Protein AF-A0A0C3D7E6-F1 (afdb_monomer_lite)

Sequence (146 aa):
MGKYFGDMWRDLAKNRQTNGFLGKTSTLMSTDEDCSNTMCWLSYWKDMESLQAFANGPVHKKGLVWYMKTALKEYPGIGIMHETYHIPKGHWETIMFNMRPFGLTATQHFVDDKDAGEKRPVSAVIEAKGKTWDKMRDRMGTSDSA

Secondary structure (DSSP, 8-state):
-HHHHHHHHHHHHHTTTTS-EEEEPSPEE-SS-SSSPPEE--EEES-HHHHHHHHTSHHHHHHHHHIIIIIHHH-TT-----------TTS-----SSS---GGGG--EEEE-TTTSSEEEE-------THHHH-HHHHTT-TT--

pLDDT: mean 89.17, std 8.94, range [38.72, 97.19]

Foldseek 3Di:
DCVLVVLLVVVCVVCVQPLQWFDKFDWDWDPPDPDLIDTDMDTDGNDPVSVVCSCPDPSNVVVVCCCVPPVVVPPVSDDDDDDDDDADQLRDADDDDPDDQGGLQPTWHWDQDPVPRDTDTDGPDDDCDDQCVPDSSVRSVNPPPD

InterPro domains:
  IPR011008 Dimeric alpha-beta barrel [SSF54909] (5-62)
  IPR025444 Monooxygenase af470-like [PF13826] (3-104)

Radius of gyration: 18.64 Å; chains: 1; bounding box: 48×39×50 Å

Organism: Oidiodendron maius (strain Zn) (NCBI:txid913774)

Structure (mmCIF, N/CA/C/O backbone):
data_AF-A0A0C3D7E6-F1
#
_entry.id   AF-A0A0C3D7E6-F1
#
loop_
_atom_site.group_PDB
_atom_site.id
_atom_site.type_symbol
_atom_site.label_atom_id
_atom_site.label_alt_id
_atom_site.label_comp_id
_atom_site.label_asym_id
_atom_site.label_entity_id
_atom_site.label_seq_id
_atom_site.pdbx_PDB_ins_code
_atom_site.Cartn_x
_atom_site.Cartn_y
_atom_site.Cartn_z
_atom_site.occupancy
_atom_site.B_iso_or_equiv
_atom_site.auth_seq_id
_atom_site.auth_comp_id
_atom_site.auth_asym_id
_atom_site.auth_atom_id
_atom_site.pdbx_PDB_model_num
ATOM 1 N N . MET A 1 1 ? 13.934 3.222 -13.046 1.00 66.94 1 MET A N 1
ATOM 2 C CA . MET A 1 1 ? 12.892 2.652 -12.156 1.00 66.94 1 MET A CA 1
ATOM 3 C C . MET A 1 1 ? 12.163 3.705 -11.320 1.00 66.94 1 MET A C 1
ATOM 5 O O . MET A 1 1 ? 10.953 3.834 -11.471 1.00 66.94 1 MET A O 1
ATOM 9 N N . GLY A 1 2 ? 12.874 4.500 -10.505 1.00 80.62 2 GLY A N 1
ATOM 10 C CA . GLY A 1 2 ? 12.258 5.446 -9.556 1.00 80.62 2 GLY A CA 1
ATOM 11 C C . GLY A 1 2 ? 11.262 6.445 -10.161 1.00 80.62 2 GLY A C 1
ATOM 12 O O . GLY A 1 2 ? 10.249 6.747 -9.537 1.00 80.62 2 GLY A O 1
ATOM 13 N N . LYS A 1 3 ? 11.475 6.892 -11.409 1.00 89.94 3 LYS A N 1
ATOM 14 C CA . LYS A 1 3 ? 10.518 7.766 -12.106 1.00 89.94 3 LYS A CA 1
ATOM 15 C C . LYS A 1 3 ? 9.148 7.104 -12.304 1.00 89.94 3 LYS A C 1
ATOM 17 O O . LYS A 1 3 ? 8.151 7.689 -11.901 1.00 89.94 3 LYS A O 1
ATOM 22 N N . TYR A 1 4 ? 9.100 5.913 -12.909 1.00 92.00 4 TYR A N 1
ATOM 23 C CA . TYR A 1 4 ? 7.842 5.224 -13.228 1.00 92.00 4 TYR A CA 1
ATOM 24 C C . TYR A 1 4 ? 7.075 4.840 -11.964 1.00 92.00 4 TYR A C 1
ATOM 26 O O . TYR A 1 4 ? 5.876 5.074 -11.878 1.00 92.00 4 TYR A O 1
ATOM 34 N N . PHE A 1 5 ? 7.782 4.319 -10.962 1.00 89.19 5 PHE A N 1
ATOM 35 C CA . PHE A 1 5 ? 7.178 3.961 -9.681 1.00 89.19 5 PHE A CA 1
ATOM 36 C C . PHE A 1 5 ? 6.683 5.205 -8.921 1.00 89.19 5 PHE A C 1
ATOM 38 O O . PHE A 1 5 ? 5.592 5.219 -8.360 1.00 89.19 5 PHE A O 1
ATOM 45 N N . GLY A 1 6 ? 7.445 6.302 -8.967 1.00 93.25 6 GLY A N 1
ATOM 46 C CA . GLY A 1 6 ? 7.014 7.587 -8.420 1.00 93.25 6 GLY A CA 1
ATOM 47 C C . GLY A 1 6 ? 5.809 8.185 -9.153 1.00 93.25 6 GLY A C 1
ATOM 48 O O . GLY A 1 6 ? 4.952 8.783 -8.509 1.00 93.25 6 GLY A O 1
ATOM 49 N N . ASP A 1 7 ? 5.722 8.024 -10.478 1.00 95.81 7 ASP A N 1
ATOM 50 C CA . ASP A 1 7 ? 4.576 8.478 -11.277 1.00 95.81 7 ASP A CA 1
ATOM 51 C C . ASP A 1 7 ? 3.294 7.748 -10.848 1.00 95.81 7 ASP A C 1
ATOM 53 O O . ASP A 1 7 ? 2.270 8.400 -10.659 1.00 95.81 7 ASP A O 1
ATOM 57 N N . MET A 1 8 ? 3.370 6.434 -10.603 1.00 95.50 8 MET A N 1
ATOM 58 C CA . MET A 1 8 ? 2.252 5.640 -10.079 1.00 95.50 8 MET A CA 1
ATOM 59 C C . MET A 1 8 ? 1.753 6.166 -8.726 1.00 95.50 8 MET A C 1
ATOM 61 O O . MET A 1 8 ? 0.561 6.413 -8.562 1.00 95.50 8 MET A O 1
ATOM 65 N N . TRP A 1 9 ? 2.655 6.405 -7.765 1.00 95.00 9 TRP A N 1
ATOM 66 C CA . TRP A 1 9 ? 2.254 6.933 -6.455 1.00 95.00 9 TRP A CA 1
ATOM 67 C C . TRP A 1 9 ? 1.676 8.345 -6.526 1.00 95.00 9 TRP A C 1
ATOM 69 O O . TRP A 1 9 ? 0.739 8.659 -5.794 1.00 95.00 9 TRP A O 1
ATOM 79 N N . ARG A 1 10 ? 2.206 9.196 -7.411 1.00 95.25 10 ARG A N 1
ATOM 80 C CA . ARG A 1 10 ? 1.665 10.542 -7.638 1.00 95.25 10 ARG A CA 1
ATOM 81 C C . ARG A 1 10 ? 0.269 10.497 -8.246 1.00 95.25 10 ARG A C 1
ATOM 83 O O . ARG A 1 10 ? -0.580 11.276 -7.827 1.00 95.25 10 ARG A O 1
ATOM 90 N N . ASP A 1 11 ? 0.036 9.613 -9.210 1.00 95.50 11 ASP A N 1
ATOM 91 C CA . ASP A 1 11 ? -1.282 9.425 -9.820 1.00 95.50 11 ASP A CA 1
ATOM 92 C C . ASP A 1 11 ? -2.312 8.947 -8.786 1.00 95.50 11 ASP A C 1
ATOM 94 O O . ASP A 1 11 ? -3.394 9.524 -8.662 1.00 95.50 11 ASP A O 1
ATOM 98 N N . LEU A 1 12 ? -1.928 7.977 -7.950 1.00 95.06 12 LEU A N 1
ATOM 99 C CA . LEU A 1 12 ? -2.784 7.482 -6.875 1.00 95.06 12 LEU A CA 1
ATOM 100 C C . LEU A 1 12 ? -3.110 8.546 -5.827 1.00 95.06 12 LEU A C 1
ATOM 102 O O . LEU A 1 12 ? -4.259 8.657 -5.401 1.00 95.06 12 LEU A O 1
ATOM 106 N N . ALA A 1 13 ? -2.121 9.348 -5.431 1.00 91.94 13 ALA A N 1
ATOM 107 C CA . ALA A 1 13 ? -2.319 10.423 -4.467 1.00 91.94 13 ALA A CA 1
ATOM 108 C C . ALA A 1 13 ? -3.226 11.541 -5.010 1.00 91.94 13 ALA A C 1
ATOM 110 O O . ALA A 1 13 ? -4.060 12.052 -4.267 1.00 91.94 13 ALA A O 1
ATOM 111 N N . LYS A 1 14 ? -3.095 11.899 -6.296 1.00 92.56 14 LYS A N 1
ATOM 112 C CA . LYS A 1 14 ? -3.921 12.937 -6.938 1.00 92.56 14 LYS A CA 1
ATOM 113 C C . LYS A 1 14 ? -5.390 12.535 -7.053 1.00 92.56 14 LYS A C 1
ATOM 115 O O . LYS A 1 14 ? -6.259 13.379 -6.881 1.00 92.56 14 LYS A O 1
ATOM 120 N N . ASN A 1 15 ? -5.662 11.256 -7.306 1.00 90.94 15 ASN A N 1
ATOM 121 C CA . ASN A 1 15 ? -7.011 10.749 -7.578 1.00 90.94 15 ASN A CA 1
ATOM 122 C C . ASN A 1 15 ? -7.629 9.993 -6.384 1.00 90.94 15 ASN A C 1
ATOM 124 O O . ASN A 1 15 ? -8.564 9.209 -6.547 1.00 90.94 15 ASN A O 1
ATOM 128 N N . ARG A 1 16 ? -7.116 10.218 -5.166 1.00 87.56 16 ARG A N 1
ATOM 129 C CA . ARG A 1 16 ? -7.438 9.432 -3.956 1.00 87.56 16 ARG A CA 1
ATOM 130 C C . ARG A 1 16 ? -8.921 9.451 -3.555 1.00 87.56 16 ARG A C 1
ATOM 132 O O . ARG A 1 16 ? -9.378 8.568 -2.838 1.00 87.56 16 ARG A O 1
ATOM 139 N N . GLN A 1 17 ? -9.685 10.442 -4.016 1.00 87.31 17 GLN A N 1
ATOM 140 C CA . GLN A 1 17 ? -11.126 10.542 -3.754 1.00 87.31 17 GLN A CA 1
ATOM 141 C C . GLN A 1 17 ? -11.982 9.576 -4.594 1.00 87.31 17 GLN A C 1
ATOM 143 O O . GLN A 1 17 ? -13.143 9.330 -4.248 1.00 87.31 17 GLN A O 1
ATOM 148 N N . THR A 1 18 ? -11.442 9.059 -5.702 1.00 87.88 18 THR A N 1
ATOM 149 C CA . THR A 1 18 ? -12.203 8.302 -6.712 1.00 87.88 18 THR A CA 1
ATOM 150 C C . THR A 1 18 ? -11.592 6.950 -7.063 1.00 87.88 18 THR A C 1
ATOM 152 O O . THR A 1 18 ? -12.311 6.077 -7.528 1.00 87.88 18 THR A O 1
ATOM 155 N N . ASN A 1 19 ? -10.298 6.739 -6.814 1.00 91.62 19 ASN A N 1
ATOM 156 C CA . ASN A 1 19 ? -9.575 5.537 -7.242 1.00 91.62 19 ASN A CA 1
ATOM 157 C C . ASN A 1 19 ? -9.522 4.398 -6.203 1.00 91.62 19 ASN A C 1
ATOM 159 O O . ASN A 1 19 ? -8.757 3.458 -6.393 1.00 91.62 19 ASN A O 1
ATOM 163 N N . GLY A 1 20 ? -10.240 4.512 -5.078 1.00 93.12 20 GLY A N 1
ATOM 164 C CA . GLY A 1 20 ? -10.293 3.495 -4.016 1.00 93.12 20 GLY A CA 1
ATOM 165 C C . GLY A 1 20 ? -8.985 3.255 -3.245 1.00 93.12 20 GLY A C 1
ATOM 166 O O . GLY A 1 20 ? -8.929 2.354 -2.405 1.00 93.12 20 GLY A O 1
ATOM 167 N N . PHE A 1 21 ? -7.942 4.053 -3.485 1.00 95.12 21 PHE A N 1
ATOM 168 C CA . PHE A 1 21 ? -6.666 3.961 -2.783 1.00 95.12 21 PHE A CA 1
ATOM 169 C C . PHE A 1 21 ? -6.758 4.592 -1.389 1.00 95.12 21 PHE A C 1
ATOM 171 O O . PHE A 1 21 ? -6.941 5.801 -1.235 1.00 95.12 21 PHE A O 1
ATOM 178 N N . LEU A 1 22 ? -6.581 3.782 -0.346 1.00 93.94 22 LEU A N 1
ATOM 179 C CA . LEU A 1 22 ? -6.653 4.243 1.042 1.00 93.94 22 LEU A CA 1
ATOM 180 C C . LEU A 1 22 ? -5.333 4.849 1.507 1.00 93.94 22 LEU A C 1
ATOM 182 O O . LEU A 1 22 ? -5.326 5.740 2.354 1.00 93.94 22 LEU A O 1
ATOM 186 N N . GLY A 1 23 ? -4.209 4.404 0.956 1.00 93.81 23 GLY A N 1
ATOM 187 C CA . GLY A 1 23 ? -2.881 4.893 1.307 1.00 93.81 23 GLY A CA 1
ATOM 188 C C . GLY A 1 23 ? -1.835 3.791 1.248 1.00 93.81 23 GLY A C 1
ATOM 189 O O . GLY A 1 23 ? -2.112 2.662 0.849 1.00 93.81 23 GLY A O 1
ATOM 190 N N . LYS A 1 24 ? -0.610 4.119 1.653 1.00 94.75 24 LYS A N 1
ATOM 191 C CA . LYS A 1 24 ? 0.493 3.161 1.716 1.00 94.75 24 LYS A CA 1
ATOM 192 C C . LYS A 1 24 ? 1.445 3.470 2.861 1.00 94.75 24 LYS A C 1
ATOM 194 O O . LYS A 1 24 ? 1.476 4.599 3.349 1.00 94.75 24 LYS A O 1
ATOM 199 N N . THR A 1 25 ? 2.286 2.507 3.215 1.00 95.19 25 THR A N 1
ATOM 200 C CA . THR A 1 25 ? 3.418 2.746 4.116 1.00 95.19 25 THR A CA 1
ATOM 201 C C . THR A 1 25 ? 4.476 3.655 3.478 1.00 95.19 25 THR A C 1
ATOM 203 O O . THR A 1 25 ? 4.531 3.867 2.255 1.00 95.19 25 THR A O 1
ATOM 206 N N . SER A 1 26 ? 5.382 4.165 4.311 1.00 90.94 26 SER A N 1
ATOM 207 C CA . SER A 1 26 ? 6.723 4.559 3.862 1.00 90.94 26 SER A CA 1
ATOM 208 C C . SER A 1 26 ? 7.470 3.355 3.274 1.00 90.94 26 SER A C 1
ATOM 210 O O . SER A 1 26 ? 6.997 2.219 3.362 1.00 90.94 26 SER A O 1
ATOM 212 N N . THR A 1 27 ? 8.612 3.606 2.634 1.00 92.19 27 THR A N 1
ATOM 213 C CA . THR A 1 27 ? 9.474 2.529 2.128 1.00 92.19 27 THR A CA 1
ATOM 214 C C . THR A 1 27 ? 9.886 1.624 3.279 1.00 92.19 27 THR A C 1
ATOM 216 O O . THR A 1 27 ? 10.496 2.088 4.239 1.00 92.19 27 THR A O 1
ATOM 219 N N . LEU A 1 28 ? 9.521 0.352 3.173 1.00 92.62 28 LEU A N 1
ATOM 220 C CA . LEU A 1 28 ? 10.028 -0.723 4.008 1.00 92.62 28 LEU A CA 1
ATOM 221 C C . LEU A 1 28 ? 11.240 -1.308 3.296 1.00 92.62 28 LEU A C 1
ATOM 223 O O . LEU A 1 28 ? 11.231 -1.452 2.073 1.00 92.62 28 LEU A O 1
ATOM 227 N N . MET A 1 29 ? 12.286 -1.607 4.046 1.00 91.31 29 MET A N 1
ATOM 228 C CA . MET A 1 29 ? 13.529 -2.141 3.513 1.00 91.31 29 MET A CA 1
ATOM 229 C C . MET A 1 29 ? 14.079 -3.137 4.524 1.00 91.31 29 MET A C 1
ATOM 231 O O . MET A 1 29 ? 13.995 -2.875 5.724 1.00 91.31 29 MET A O 1
ATOM 235 N N . SER A 1 30 ? 14.603 -4.263 4.041 1.00 85.69 30 SER A N 1
ATOM 236 C CA . SER A 1 30 ? 15.382 -5.155 4.902 1.00 85.69 30 SER A CA 1
ATOM 237 C C . SER A 1 30 ? 16.623 -4.420 5.403 1.00 85.69 30 SER A C 1
ATOM 239 O O . SER A 1 30 ? 17.220 -3.643 4.659 1.00 85.69 30 SER A O 1
ATOM 241 N N . THR A 1 31 ? 16.990 -4.647 6.658 1.00 85.81 31 THR A N 1
ATOM 242 C CA . THR A 1 31 ? 18.203 -4.085 7.273 1.00 85.81 31 THR A CA 1
ATOM 243 C C . THR A 1 31 ? 19.298 -5.124 7.465 1.00 85.81 31 THR A C 1
ATOM 245 O O . THR A 1 31 ? 20.358 -4.792 7.983 1.00 85.81 31 THR A O 1
ATOM 248 N N . ASP A 1 32 ? 19.028 -6.367 7.077 1.00 84.00 32 ASP A N 1
ATOM 249 C CA . ASP A 1 32 ? 19.862 -7.515 7.434 1.00 84.00 32 ASP A CA 1
ATOM 250 C C . ASP A 1 32 ? 20.949 -7.790 6.382 1.00 84.00 32 ASP A C 1
ATOM 252 O O . ASP A 1 32 ? 21.828 -8.615 6.607 1.00 84.00 32 ASP A O 1
ATOM 256 N N . GLU A 1 33 ? 20.898 -7.089 5.244 1.00 81.75 33 GLU A N 1
ATOM 257 C CA . GLU A 1 33 ? 21.789 -7.274 4.100 1.00 81.75 33 GLU A CA 1
ATOM 258 C C . GLU A 1 33 ? 22.468 -5.952 3.711 1.00 81.75 33 GLU A C 1
ATOM 260 O O . GLU A 1 33 ? 21.830 -4.901 3.612 1.00 81.75 33 GLU A O 1
ATOM 265 N N . ASP A 1 34 ? 23.766 -6.007 3.408 1.00 81.56 34 ASP A N 1
ATOM 266 C CA . ASP A 1 34 ? 24.537 -4.834 2.967 1.00 81.56 34 ASP A CA 1
ATOM 267 C C . ASP A 1 34 ? 24.244 -4.448 1.502 1.00 81.56 34 ASP A C 1
ATOM 269 O O . ASP A 1 34 ? 24.523 -3.331 1.056 1.00 81.56 34 ASP A O 1
ATOM 273 N N . CYS A 1 35 ? 23.681 -5.373 0.717 1.00 79.69 35 CYS A N 1
ATOM 274 C CA . CYS A 1 35 ? 23.332 -5.176 -0.688 1.00 79.69 35 CYS A CA 1
ATOM 275 C C . CYS A 1 35 ? 22.128 -6.042 -1.097 1.00 79.69 35 CYS A C 1
ATOM 277 O O . CYS A 1 35 ? 21.622 -6.832 -0.313 1.00 79.69 35 CYS A O 1
ATOM 279 N N . SER A 1 36 ? 21.636 -5.889 -2.332 1.00 81.00 36 SER A N 1
ATOM 280 C CA . SER A 1 36 ? 20.444 -6.616 -2.826 1.00 81.00 36 SER A CA 1
ATOM 281 C C . SER A 1 36 ? 19.160 -6.329 -2.030 1.00 81.00 36 SER A C 1
ATOM 283 O O . SER A 1 36 ? 18.244 -7.148 -1.959 1.00 81.00 36 SER A O 1
ATOM 285 N N . ASN A 1 37 ? 19.077 -5.123 -1.463 1.00 85.56 37 ASN A N 1
ATOM 286 C CA . ASN A 1 37 ? 17.956 -4.691 -0.641 1.00 85.56 37 ASN A CA 1
ATOM 287 C C . ASN A 1 37 ? 16.627 -4.742 -1.396 1.00 85.56 37 ASN A C 1
ATOM 289 O O . ASN A 1 37 ? 16.454 -4.132 -2.454 1.00 85.56 37 ASN A O 1
ATOM 293 N N . THR A 1 38 ? 15.649 -5.404 -0.785 1.00 89.06 38 THR A N 1
ATOM 294 C CA . THR A 1 38 ? 14.262 -5.354 -1.241 1.00 89.06 38 THR A CA 1
ATOM 295 C C . THR A 1 38 ? 13.591 -4.130 -0.636 1.00 89.06 38 THR A C 1
ATOM 297 O O . THR A 1 38 ? 13.486 -4.006 0.583 1.00 89.06 38 THR A O 1
ATOM 300 N N . MET A 1 39 ? 13.115 -3.228 -1.495 1.00 90.75 39 MET A N 1
ATOM 301 C CA . MET A 1 39 ? 12.215 -2.150 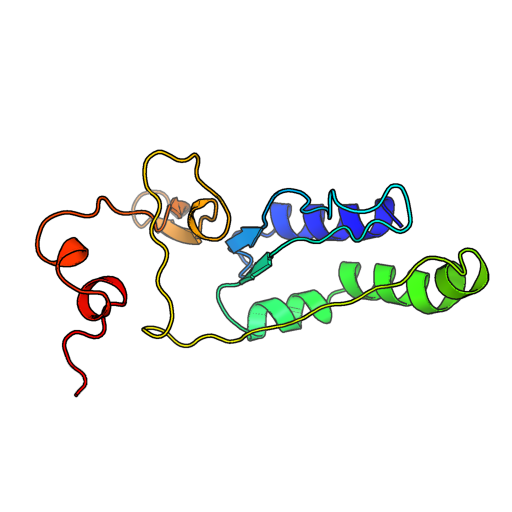-1.094 1.00 90.75 39 MET A CA 1
ATOM 302 C C . MET A 1 39 ? 10.768 -2.585 -1.291 1.00 90.75 39 MET A C 1
ATOM 304 O O . MET A 1 39 ? 10.379 -2.973 -2.392 1.00 90.75 39 MET A O 1
ATOM 308 N N . CYS A 1 40 ? 9.966 -2.465 -0.241 1.00 92.75 40 CYS A N 1
ATOM 309 C CA . CYS A 1 40 ? 8.561 -2.835 -0.240 1.00 92.75 40 CYS A CA 1
ATOM 310 C C . CYS A 1 40 ? 7.686 -1.676 0.250 1.00 92.75 40 CYS A C 1
ATOM 312 O O . CYS A 1 40 ? 8.090 -0.837 1.057 1.00 92.75 40 CYS A O 1
ATOM 314 N N . TRP A 1 41 ? 6.453 -1.639 -0.242 1.00 94.12 41 TRP A N 1
ATOM 315 C CA . TRP A 1 41 ? 5.397 -0.781 0.274 1.00 94.12 41 TRP A CA 1
ATOM 316 C C . TRP A 1 41 ? 4.149 -1.625 0.461 1.00 94.12 41 TRP A C 1
ATOM 318 O O . TRP A 1 41 ? 3.748 -2.343 -0.453 1.00 94.12 41 TRP A O 1
ATOM 328 N N . LEU A 1 42 ? 3.488 -1.474 1.604 1.00 96.19 42 LEU A N 1
ATOM 329 C CA . LEU A 1 42 ? 2.141 -1.999 1.775 1.00 96.19 42 LEU A CA 1
ATOM 330 C C . LEU A 1 42 ? 1.172 -0.945 1.259 1.00 96.19 42 LEU A C 1
ATOM 332 O O . LEU A 1 42 ? 1.190 0.189 1.740 1.00 96.19 42 LEU A O 1
ATOM 336 N N . SER A 1 43 ? 0.364 -1.305 0.265 1.00 95.94 43 SER A N 1
ATOM 337 C CA . SER A 1 43 ? -0.683 -0.445 -0.288 1.00 95.94 43 SER A CA 1
ATOM 338 C C . SER A 1 43 ? -2.051 -0.956 0.139 1.00 95.94 43 SER A C 1
ATOM 340 O O . SER A 1 43 ? -2.316 -2.152 0.056 1.00 95.94 43 SER A O 1
ATOM 342 N N . TYR A 1 44 ? -2.903 -0.048 0.599 1.00 95.94 44 TYR A N 1
ATOM 343 C CA . TYR A 1 44 ? -4.224 -0.358 1.121 1.00 95.94 44 TYR A CA 1
ATOM 344 C C . TYR A 1 44 ? -5.288 0.148 0.160 1.00 95.94 44 TYR A C 1
ATOM 346 O O . TYR A 1 44 ? -5.232 1.286 -0.316 1.00 95.94 44 TYR A O 1
ATOM 354 N N . TRP A 1 45 ? -6.268 -0.706 -0.093 1.00 95.81 45 TRP A N 1
ATOM 355 C CA . TRP A 1 45 ? -7.312 -0.495 -1.083 1.00 95.81 45 TRP A CA 1
ATOM 356 C C . TRP A 1 45 ? -8.664 -0.774 -0.454 1.00 95.81 45 TRP A C 1
ATOM 358 O O . TRP A 1 45 ? -8.791 -1.668 0.381 1.00 95.81 45 TRP A O 1
ATOM 368 N N . LYS A 1 46 ? -9.662 0.015 -0.846 1.00 92.81 46 LYS A N 1
ATOM 369 C CA . LYS A 1 46 ? -11.036 -0.140 -0.370 1.00 92.81 46 LYS A CA 1
ATOM 370 C C . LYS A 1 46 ? -11.656 -1.448 -0.864 1.00 92.81 46 LYS A C 1
ATOM 372 O O . LYS A 1 46 ? -12.389 -2.094 -0.123 1.00 92.81 46 LYS A O 1
ATOM 377 N N . ASP A 1 47 ? -11.359 -1.809 -2.107 1.00 93.69 47 ASP A N 1
ATOM 378 C CA . ASP A 1 47 ? -11.927 -2.954 -2.805 1.00 93.69 47 ASP A CA 1
ATOM 379 C C . ASP A 1 47 ? -10.992 -3.431 -3.929 1.00 93.69 47 ASP A C 1
ATOM 381 O O . ASP A 1 47 ? -10.072 -2.728 -4.362 1.00 93.69 47 ASP A O 1
ATOM 385 N N . MET A 1 48 ? -11.223 -4.666 -4.380 1.00 95.69 48 MET A N 1
ATOM 386 C CA . MET A 1 48 ? -10.436 -5.287 -5.447 1.00 95.69 48 MET A CA 1
ATOM 387 C C . MET A 1 48 ? -10.659 -4.637 -6.813 1.00 95.69 48 MET A C 1
ATOM 389 O O . MET A 1 48 ? -9.735 -4.618 -7.625 1.00 95.69 48 MET A O 1
ATOM 393 N N . GLU A 1 49 ? -11.851 -4.101 -7.070 1.00 96.31 49 GLU A N 1
ATOM 394 C CA . GLU A 1 49 ? -12.191 -3.462 -8.342 1.00 96.31 49 GLU A CA 1
ATOM 395 C C . GLU A 1 49 ? -11.318 -2.226 -8.583 1.00 96.31 49 GLU A C 1
ATOM 397 O O . GLU A 1 49 ? -10.687 -2.098 -9.631 1.00 96.31 49 GLU A O 1
ATOM 402 N N . SER A 1 50 ? -11.184 -1.371 -7.570 1.00 96.31 50 SER A N 1
ATOM 403 C CA . SER A 1 50 ? -10.330 -0.184 -7.596 1.00 96.31 50 SER A CA 1
ATOM 404 C C . SER A 1 50 ? -8.856 -0.529 -7.832 1.00 96.31 50 SER A C 1
ATOM 406 O O . SER A 1 50 ? -8.186 0.101 -8.656 1.00 96.31 50 SER A O 1
ATOM 408 N N . LEU A 1 51 ? -8.348 -1.572 -7.160 1.00 96.62 51 LEU A N 1
ATOM 409 C CA . LEU A 1 51 ? -6.982 -2.061 -7.374 1.00 96.62 51 LEU A CA 1
ATOM 410 C C . LEU A 1 51 ? -6.786 -2.566 -8.812 1.00 96.62 51 LEU A C 1
ATOM 412 O O . LEU A 1 51 ? -5.791 -2.231 -9.461 1.00 96.62 51 LEU A O 1
ATOM 416 N N . GLN A 1 52 ? -7.734 -3.345 -9.337 1.00 96.75 52 GLN A N 1
ATOM 417 C CA . GLN A 1 52 ? -7.677 -3.849 -10.710 1.00 96.75 52 GLN A CA 1
ATOM 418 C C . GLN A 1 52 ? -7.764 -2.721 -11.743 1.00 96.75 52 GLN A C 1
ATOM 420 O O . GLN A 1 52 ? -7.032 -2.743 -12.736 1.00 96.75 52 GLN A O 1
ATOM 425 N N . ALA A 1 53 ? -8.611 -1.716 -11.509 1.00 97.19 53 ALA A N 1
ATOM 426 C CA . ALA A 1 53 ? -8.720 -0.539 -12.362 1.00 97.19 53 ALA A CA 1
ATOM 427 C C . ALA A 1 53 ? -7.381 0.210 -12.440 1.00 97.19 53 ALA A C 1
ATOM 429 O O . ALA A 1 53 ? -6.918 0.535 -13.536 1.00 97.19 53 ALA A O 1
ATOM 430 N N . PHE A 1 54 ? -6.703 0.400 -11.303 1.00 96.50 54 PHE A N 1
ATOM 431 C CA . PHE A 1 54 ? -5.362 0.983 -11.274 1.00 96.50 54 PHE A CA 1
ATOM 432 C C . PHE A 1 54 ? -4.324 0.119 -12.006 1.00 96.50 54 PHE A C 1
ATOM 434 O O . PHE A 1 54 ? -3.576 0.638 -12.839 1.00 96.50 54 PHE A O 1
ATOM 441 N N . ALA A 1 55 ? -4.294 -1.193 -11.754 1.00 95.94 55 ALA A N 1
ATOM 442 C CA . ALA A 1 55 ? -3.342 -2.109 -12.388 1.00 95.94 55 ALA A CA 1
ATOM 443 C C . ALA A 1 55 ? -3.493 -2.143 -13.923 1.00 95.94 55 ALA A C 1
ATOM 445 O O . ALA A 1 55 ? -2.506 -2.248 -14.659 1.00 95.94 55 ALA A O 1
ATOM 446 N N . ASN A 1 56 ? -4.727 -1.988 -14.411 1.00 96.31 56 ASN A N 1
ATOM 447 C CA . ASN A 1 56 ? -5.057 -1.874 -15.830 1.00 96.31 56 ASN A CA 1
ATOM 448 C C . ASN A 1 56 ? -4.928 -0.447 -16.389 1.00 96.31 56 ASN A C 1
ATOM 450 O O . ASN A 1 56 ? -5.054 -0.252 -17.605 1.00 96.31 56 ASN A O 1
ATOM 454 N N . GLY A 1 57 ? -4.658 0.534 -15.531 1.00 95.88 57 GLY A N 1
ATOM 455 C CA . GLY A 1 57 ? -4.532 1.940 -15.874 1.00 95.88 57 GLY A CA 1
ATOM 456 C C . GLY A 1 57 ? -3.259 2.267 -16.665 1.00 95.88 57 GLY A C 1
ATOM 457 O O . GLY A 1 57 ? -2.277 1.513 -16.664 1.00 95.88 57 GLY A O 1
ATOM 458 N N . PRO A 1 58 ? -3.240 3.422 -17.352 1.00 96.12 58 PRO A N 1
ATOM 459 C CA . PRO A 1 58 ? -2.149 3.797 -18.248 1.00 96.12 58 PRO A CA 1
ATOM 460 C C . P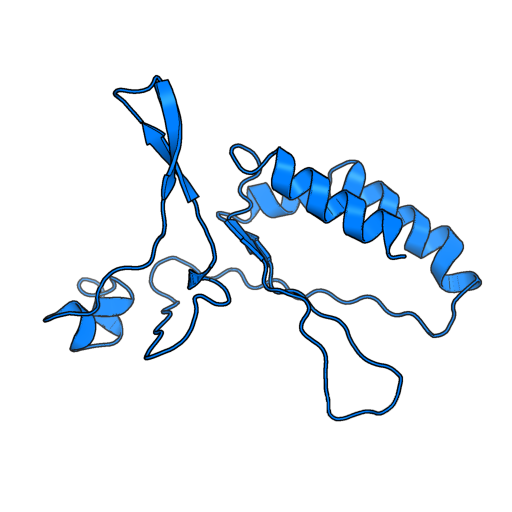RO A 1 58 ? -0.816 4.001 -17.517 1.00 96.12 58 PRO A C 1
ATOM 462 O O . PRO A 1 58 ? 0.230 3.618 -18.044 1.00 96.12 58 PRO A O 1
ATOM 465 N N . VAL A 1 59 ? -0.828 4.565 -16.302 1.00 96.44 59 VAL A N 1
ATOM 466 C CA . VAL A 1 59 ? 0.406 4.837 -15.544 1.00 96.44 59 VAL A CA 1
ATOM 467 C C . VAL A 1 59 ? 1.094 3.543 -15.101 1.00 96.44 59 VAL A C 1
ATOM 469 O O . VAL A 1 59 ? 2.311 3.411 -15.251 1.00 96.44 59 VAL A O 1
ATOM 472 N N . HIS A 1 60 ? 0.311 2.559 -14.646 1.00 95.75 60 HIS A N 1
ATOM 473 C CA . HIS A 1 60 ? 0.816 1.254 -14.236 1.00 95.75 60 HIS A CA 1
ATOM 474 C C . HIS A 1 60 ? 1.355 0.475 -15.445 1.00 95.75 60 HIS A C 1
ATOM 476 O O . HIS A 1 60 ? 2.523 0.076 -15.461 1.00 95.75 60 HIS A O 1
ATOM 482 N N . LYS A 1 61 ? 0.556 0.371 -16.520 1.00 96.62 61 LYS A N 1
ATOM 483 C CA . LYS A 1 61 ? 0.957 -0.278 -17.782 1.00 96.62 61 LYS A CA 1
ATOM 484 C C . LYS A 1 61 ? 2.240 0.309 -18.361 1.00 96.62 61 LYS A C 1
ATOM 486 O O . LYS A 1 61 ? 3.105 -0.442 -18.805 1.00 96.62 61 LYS A O 1
ATOM 491 N N . LYS A 1 62 ? 2.404 1.634 -18.329 1.00 96.69 62 LYS A N 1
ATOM 492 C CA . LYS A 1 62 ? 3.621 2.301 -18.812 1.00 96.69 62 LYS A CA 1
ATOM 493 C C . LYS A 1 62 ? 4.868 1.839 -18.053 1.00 96.69 62 LYS A C 1
ATOM 495 O O . LYS A 1 62 ? 5.886 1.557 -18.681 1.00 96.69 62 LYS A O 1
ATOM 500 N N . GLY A 1 63 ? 4.790 1.743 -16.725 1.00 95.38 63 GLY A N 1
ATOM 501 C CA . GLY A 1 63 ? 5.895 1.244 -15.905 1.00 95.38 63 GLY A CA 1
ATOM 502 C C . GLY A 1 63 ? 6.195 -0.234 -16.149 1.00 95.38 63 GLY A C 1
ATOM 503 O O . GLY A 1 63 ? 7.361 -0.594 -16.290 1.00 95.38 63 GLY A O 1
ATOM 504 N N . LEU A 1 64 ? 5.157 -1.067 -16.281 1.00 95.19 64 LEU A N 1
ATOM 505 C CA . LEU A 1 64 ? 5.310 -2.492 -16.581 1.00 95.19 64 LEU A CA 1
ATOM 506 C C . LEU A 1 64 ? 5.949 -2.727 -17.956 1.00 95.19 64 LEU A C 1
ATOM 508 O O . LEU A 1 64 ? 6.881 -3.516 -18.077 1.00 95.19 64 LEU A O 1
ATOM 512 N N . VAL A 1 65 ? 5.500 -2.010 -18.991 1.00 96.31 65 VAL A N 1
ATOM 513 C CA . VAL A 1 65 ? 6.081 -2.100 -20.340 1.00 96.31 65 VAL A CA 1
ATOM 514 C C . VAL A 1 65 ? 7.550 -1.688 -20.328 1.00 96.31 65 VAL A C 1
ATOM 516 O O . VAL A 1 65 ? 8.371 -2.378 -20.929 1.00 96.31 65 VAL A O 1
ATOM 519 N N . TRP A 1 66 ? 7.896 -0.600 -19.633 1.00 95.81 66 TRP A N 1
ATOM 520 C CA . TRP A 1 66 ? 9.294 -0.200 -19.466 1.00 95.81 66 TRP A CA 1
ATOM 521 C C . TRP A 1 66 ? 10.111 -1.284 -18.752 1.00 95.81 66 TRP A C 1
ATOM 523 O O . TRP A 1 66 ? 11.205 -1.619 -19.207 1.00 95.81 66 TRP A O 1
ATOM 533 N N . TYR A 1 67 ? 9.579 -1.871 -17.676 1.00 95.31 67 TYR A N 1
ATOM 534 C CA . TYR A 1 67 ? 10.274 -2.933 -16.952 1.00 95.31 67 TYR A CA 1
ATOM 535 C C . TYR A 1 67 ? 10.563 -4.134 -17.862 1.00 95.31 67 TYR A C 1
ATOM 537 O O . TYR A 1 67 ? 11.716 -4.533 -18.020 1.00 95.31 67 TYR A O 1
ATOM 545 N N . MET A 1 68 ? 9.527 -4.638 -18.536 1.00 95.31 68 MET A N 1
ATOM 546 C CA . MET A 1 68 ? 9.612 -5.834 -19.374 1.00 95.31 68 MET A CA 1
ATOM 547 C C . MET A 1 68 ? 10.483 -5.639 -20.622 1.00 95.31 68 MET A C 1
ATOM 549 O O . MET A 1 68 ? 11.196 -6.553 -21.028 1.00 95.31 68 MET A O 1
ATOM 553 N N . LYS A 1 69 ? 10.424 -4.465 -21.266 1.00 95.62 69 LYS A N 1
ATOM 554 C CA . LYS A 1 69 ? 11.127 -4.229 -22.540 1.00 95.62 69 LYS A CA 1
ATOM 555 C C . LYS A 1 69 ? 12.545 -3.691 -22.374 1.00 95.62 69 LYS A C 1
ATOM 557 O O . LYS A 1 69 ? 13.381 -3.960 -23.238 1.00 95.62 69 LYS A O 1
ATOM 562 N N . THR A 1 70 ? 12.792 -2.934 -21.307 1.00 94.50 70 THR A N 1
ATOM 563 C CA . THR A 1 70 ? 14.040 -2.190 -21.098 1.00 94.50 70 THR A CA 1
ATOM 564 C C . THR A 1 70 ? 14.764 -2.685 -19.854 1.00 94.50 70 THR A C 1
ATOM 566 O O . THR A 1 70 ? 15.890 -3.165 -19.955 1.00 94.50 70 THR A O 1
ATOM 569 N N . ALA A 1 71 ? 14.117 -2.629 -18.687 1.00 94.00 71 ALA A N 1
ATOM 570 C CA . ALA A 1 71 ? 14.823 -2.824 -17.423 1.00 94.00 71 ALA A CA 1
ATOM 571 C C . ALA A 1 71 ? 15.415 -4.230 -17.261 1.00 94.00 71 ALA A C 1
ATOM 573 O O . ALA A 1 71 ? 16.547 -4.344 -16.811 1.00 94.00 71 ALA A O 1
ATOM 574 N N . LEU A 1 72 ? 14.698 -5.275 -17.688 1.00 93.94 72 LEU A N 1
ATOM 575 C CA . LEU A 1 72 ? 15.195 -6.657 -17.635 1.00 93.94 72 LEU A CA 1
ATOM 576 C C . LEU A 1 72 ? 16.497 -6.875 -18.425 1.00 93.94 72 LEU A C 1
ATOM 578 O O . LEU A 1 72 ? 17.265 -7.771 -18.096 1.00 93.94 72 LEU A O 1
ATOM 582 N N . LYS A 1 73 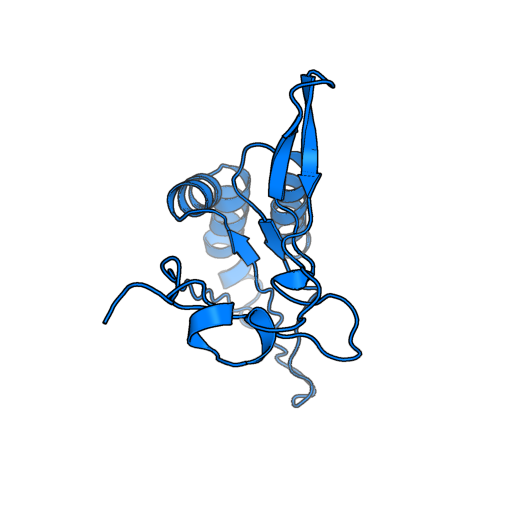? 16.742 -6.077 -19.473 1.00 94.25 73 LYS A N 1
ATOM 583 C CA . LYS A 1 73 ? 17.944 -6.188 -20.313 1.00 94.25 73 LYS A CA 1
ATOM 584 C C . LYS A 1 73 ? 19.089 -5.335 -19.785 1.00 94.25 73 LYS A C 1
ATOM 586 O O . LYS A 1 73 ? 20.235 -5.763 -19.808 1.00 94.25 73 LYS A O 1
ATOM 591 N N . GLU A 1 74 ? 18.773 -4.120 -19.348 1.00 95.50 74 GLU A N 1
ATOM 592 C CA . GLU A 1 74 ? 19.775 -3.135 -18.931 1.00 95.50 74 GLU A CA 1
ATOM 593 C C . GLU A 1 74 ? 20.216 -3.312 -17.473 1.00 95.50 74 GLU A C 1
ATOM 595 O O . GLU A 1 74 ? 21.322 -2.916 -17.113 1.00 95.50 74 GLU A O 1
ATOM 600 N N . TYR A 1 75 ? 19.368 -3.908 -16.628 1.00 92.25 75 TYR A N 1
ATOM 601 C CA . TYR A 1 75 ? 19.585 -4.005 -15.186 1.00 92.25 75 TYR A CA 1
ATOM 602 C C . TYR A 1 75 ? 19.307 -5.433 -14.677 1.00 92.25 75 TYR A C 1
ATOM 604 O O . TYR A 1 75 ? 18.275 -5.674 -14.046 1.00 92.25 75 TYR A O 1
ATOM 612 N N . PRO A 1 76 ? 20.227 -6.390 -14.905 1.00 88.75 76 PRO A N 1
ATOM 613 C CA . PRO A 1 76 ? 20.008 -7.805 -14.582 1.00 88.75 76 PRO A CA 1
ATOM 614 C C . PRO A 1 76 ? 19.839 -8.088 -13.079 1.00 88.75 76 PRO A C 1
ATOM 616 O O . PRO A 1 76 ? 19.288 -9.118 -12.712 1.00 88.75 76 PRO A O 1
ATOM 619 N N . GLY A 1 77 ? 20.276 -7.177 -12.204 1.00 89.94 77 GLY A N 1
ATOM 620 C CA . GLY A 1 77 ? 20.107 -7.291 -10.750 1.00 89.94 77 GLY A CA 1
ATOM 621 C C . GLY A 1 77 ? 18.762 -6.790 -10.208 1.00 89.94 77 GLY A C 1
ATOM 622 O O . GLY A 1 77 ? 18.599 -6.733 -8.994 1.00 89.94 77 GLY A O 1
ATOM 623 N N . ILE A 1 78 ? 17.816 -6.367 -11.059 1.00 90.00 78 ILE A N 1
ATOM 624 C CA . ILE A 1 78 ? 16.537 -5.790 -10.613 1.00 90.00 78 ILE A CA 1
ATOM 625 C C . ILE A 1 78 ? 15.376 -6.774 -10.803 1.00 90.00 78 ILE A C 1
ATOM 627 O O . ILE A 1 78 ? 14.920 -7.031 -11.920 1.00 90.00 78 ILE A O 1
ATOM 631 N N . GLY A 1 79 ? 14.811 -7.220 -9.682 1.00 91.50 79 GLY A N 1
ATOM 632 C CA . GLY A 1 79 ? 13.538 -7.942 -9.623 1.00 91.50 79 GLY A CA 1
ATOM 633 C C . GLY A 1 79 ? 12.352 -7.040 -9.267 1.00 91.50 79 GLY A C 1
ATOM 634 O O . GLY A 1 79 ? 12.518 -5.974 -8.672 1.00 91.50 79 GLY A O 1
ATOM 635 N N . ILE A 1 80 ? 11.141 -7.485 -9.612 1.00 92.94 80 ILE A N 1
ATOM 636 C CA . ILE A 1 80 ? 9.887 -6.961 -9.053 1.00 92.94 80 ILE A CA 1
ATOM 637 C C . ILE A 1 80 ? 9.046 -8.115 -8.515 1.00 92.94 80 ILE A C 1
ATOM 639 O O . ILE A 1 80 ? 9.023 -9.198 -9.092 1.00 92.94 80 ILE A O 1
ATOM 643 N N . MET A 1 81 ? 8.327 -7.857 -7.430 1.00 92.19 81 MET A N 1
ATOM 644 C CA . MET A 1 81 ? 7.366 -8.774 -6.825 1.00 92.19 81 MET A CA 1
ATOM 645 C C . MET A 1 81 ? 6.141 -7.982 -6.371 1.00 92.19 81 MET A C 1
ATOM 647 O O . MET A 1 81 ? 6.235 -6.783 -6.097 1.00 92.19 81 MET A O 1
ATOM 651 N N . HIS A 1 82 ? 4.996 -8.649 -6.276 1.00 94.06 82 HIS A N 1
ATOM 652 C CA . HIS A 1 82 ? 3.842 -8.144 -5.538 1.00 94.06 82 HIS A CA 1
ATOM 653 C C . HIS A 1 82 ? 3.061 -9.308 -4.925 1.00 94.06 82 HIS A C 1
ATOM 655 O O . HIS A 1 82 ? 2.985 -10.386 -5.508 1.00 94.06 82 HIS A O 1
ATOM 661 N N . GLU A 1 83 ? 2.473 -9.079 -3.759 1.00 96.12 83 GLU A N 1
ATOM 662 C CA . GLU A 1 83 ? 1.526 -9.996 -3.134 1.00 96.12 83 GLU A CA 1
ATOM 663 C C . GLU A 1 83 ? 0.231 -9.230 -2.886 1.00 96.12 83 GLU A C 1
ATOM 665 O O . GLU A 1 83 ? 0.255 -8.048 -2.537 1.00 96.12 83 GLU A O 1
ATOM 670 N N . THR A 1 84 ? -0.908 -9.880 -3.116 1.00 96.56 84 THR A N 1
ATOM 671 C CA . THR A 1 84 ? -2.228 -9.269 -2.930 1.00 96.56 84 THR A CA 1
ATOM 672 C C . THR A 1 84 ? -3.065 -10.155 -2.028 1.00 96.56 84 THR A C 1
ATOM 674 O O . THR A 1 84 ? -3.356 -11.297 -2.371 1.00 96.56 84 THR A O 1
ATOM 677 N N . TYR A 1 85 ? -3.483 -9.599 -0.893 1.00 95.75 85 TYR A N 1
ATOM 678 C CA . TYR A 1 85 ? -4.342 -10.268 0.075 1.00 95.75 85 TYR A CA 1
ATOM 679 C C . TYR A 1 85 ? -5.702 -9.575 0.101 1.00 95.75 85 TYR A C 1
ATOM 681 O O . TYR A 1 85 ? -5.796 -8.389 0.419 1.00 95.75 85 TYR A O 1
ATOM 689 N N . HIS A 1 86 ? -6.758 -10.315 -0.233 1.00 95.38 86 HIS A N 1
ATOM 690 C CA . HIS A 1 86 ? -8.133 -9.843 -0.108 1.00 95.38 86 HIS A CA 1
ATOM 691 C C . HIS A 1 86 ? -8.718 -10.358 1.207 1.00 95.38 86 HIS A C 1
ATOM 693 O O . HIS A 1 86 ? -8.906 -11.562 1.374 1.00 95.38 86 HIS A O 1
ATOM 699 N N . ILE A 1 87 ? -8.980 -9.445 2.143 1.00 93.38 87 ILE A N 1
ATOM 700 C CA . ILE A 1 87 ? -9.427 -9.783 3.495 1.00 93.38 87 ILE A CA 1
ATOM 701 C C . ILE A 1 87 ? -10.852 -9.247 3.691 1.00 93.38 87 ILE A C 1
ATOM 703 O O . ILE A 1 87 ? -11.038 -8.027 3.702 1.00 93.38 87 ILE A O 1
ATOM 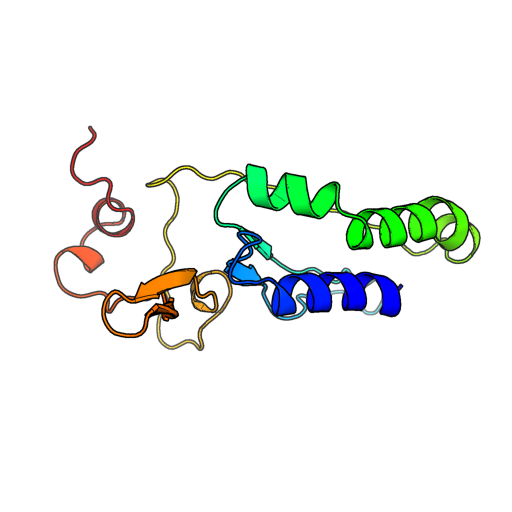707 N N . PRO A 1 88 ? -11.868 -10.118 3.840 1.00 91.06 88 PRO A N 1
ATOM 708 C CA . PRO A 1 88 ? -13.242 -9.685 4.062 1.00 91.06 88 PRO A CA 1
ATOM 709 C C . PRO A 1 88 ? -13.411 -8.877 5.355 1.00 91.06 88 PRO A C 1
ATOM 711 O O . PRO A 1 88 ? -12.627 -8.986 6.303 1.00 91.06 88 PRO A O 1
ATOM 714 N N . LYS A 1 89 ? -14.497 -8.099 5.431 1.00 90.12 89 LYS A N 1
ATOM 715 C CA . LYS A 1 89 ? -14.901 -7.427 6.675 1.00 90.12 89 LYS A CA 1
ATOM 716 C C . LYS A 1 89 ? -14.977 -8.450 7.821 1.00 90.12 89 LYS A C 1
ATOM 718 O O . LYS A 1 89 ? -15.457 -9.566 7.629 1.00 90.12 89 LYS A O 1
ATOM 723 N N . GLY A 1 90 ? -14.475 -8.071 8.995 1.00 91.25 90 GLY A N 1
ATOM 724 C CA . GLY A 1 90 ? -14.455 -8.930 10.183 1.00 91.25 90 GLY A CA 1
ATOM 725 C C . GLY A 1 90 ? -13.291 -9.921 10.267 1.00 91.25 90 GLY A C 1
ATOM 726 O O . GLY A 1 90 ? -13.201 -10.642 11.251 1.00 91.25 90 GLY A O 1
ATOM 727 N N . HIS A 1 91 ? -12.393 -9.955 9.277 1.00 92.38 91 HIS A N 1
ATOM 728 C CA . HIS A 1 91 ? -11.254 -10.885 9.243 1.00 92.38 91 HIS A CA 1
ATOM 729 C C . HIS A 1 91 ? -9.900 -10.185 9.427 1.00 92.38 91 HIS A C 1
ATOM 731 O O . HIS A 1 91 ? -8.852 -10.735 9.096 1.00 92.38 91 HIS A O 1
ATOM 737 N N . TRP A 1 92 ? -9.914 -8.954 9.934 1.00 92.19 92 TRP A N 1
ATOM 738 C CA . TRP A 1 92 ? -8.716 -8.183 10.232 1.00 92.19 92 TRP A CA 1
ATOM 739 C C . TRP A 1 92 ? -8.944 -7.298 11.454 1.00 92.19 92 TRP A C 1
ATOM 741 O O . TRP A 1 92 ? -10.046 -6.799 11.678 1.00 92.19 92 TRP A O 1
ATOM 751 N N . GLU A 1 93 ? -7.878 -7.061 12.212 1.00 91.38 93 GLU A N 1
ATOM 752 C CA . GLU A 1 93 ? -7.815 -6.020 13.232 1.00 91.38 93 GLU A CA 1
ATOM 753 C C . GLU A 1 93 ? -6.498 -5.252 13.121 1.00 91.38 93 GLU A C 1
ATOM 755 O O . GLU A 1 93 ? -5.523 -5.713 12.526 1.00 91.38 93 GLU A O 1
ATOM 760 N N . THR A 1 94 ? -6.457 -4.043 13.671 1.00 91.38 94 THR A N 1
ATOM 761 C CA . THR A 1 94 ? -5.220 -3.270 13.772 1.00 91.38 94 THR A CA 1
ATOM 762 C C . THR A 1 94 ? -5.207 -2.545 15.105 1.00 91.38 94 THR A C 1
ATOM 764 O O . THR A 1 94 ? -6.071 -1.714 15.372 1.00 91.38 94 THR A O 1
ATOM 767 N N . ILE A 1 95 ? -4.229 -2.873 15.947 1.00 91.12 95 ILE A N 1
ATOM 768 C CA . ILE A 1 95 ? -4.079 -2.316 17.291 1.00 91.12 95 ILE A CA 1
ATOM 769 C C . ILE A 1 95 ? -2.770 -1.549 17.330 1.00 91.12 95 ILE A C 1
ATOM 771 O O . ILE A 1 95 ? -1.723 -2.103 17.013 1.00 91.12 95 ILE A O 1
ATOM 775 N N . MET A 1 96 ? -2.830 -0.287 17.734 1.00 90.81 96 MET A N 1
ATOM 776 C CA . MET A 1 96 ? -1.659 0.570 17.886 1.00 90.81 96 MET A CA 1
ATOM 777 C C . MET A 1 96 ? -1.593 1.025 19.345 1.00 90.81 96 MET A C 1
ATOM 779 O O . MET A 1 96 ? -2.586 1.519 19.877 1.00 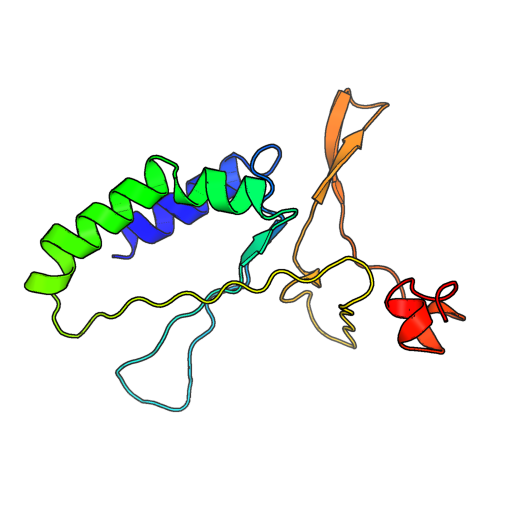90.81 96 MET A O 1
ATOM 783 N N . PHE A 1 97 ? -0.435 0.886 19.988 1.00 91.81 97 PHE A N 1
ATOM 784 C CA . PHE A 1 97 ? -0.214 1.338 21.363 1.00 91.81 97 PHE A CA 1
ATOM 785 C C . PHE A 1 97 ? 1.099 2.116 21.435 1.00 91.81 97 PHE A C 1
ATOM 787 O O . PHE A 1 97 ? 2.144 1.589 21.064 1.00 91.81 97 PHE A O 1
ATOM 794 N N . ASN A 1 98 ? 1.038 3.373 21.888 1.00 93.06 98 ASN A N 1
ATOM 795 C CA . ASN A 1 98 ? 2.193 4.272 22.006 1.00 93.06 98 ASN A CA 1
ATOM 796 C C . ASN A 1 98 ? 3.092 4.321 20.749 1.00 93.06 98 ASN A C 1
ATOM 798 O O . ASN A 1 98 ? 4.318 4.278 20.826 1.00 93.06 98 ASN A O 1
ATOM 802 N N . MET A 1 99 ? 2.473 4.389 19.570 1.00 91.94 99 MET A N 1
ATOM 803 C CA . MET A 1 99 ? 3.181 4.443 18.293 1.00 91.94 99 MET A CA 1
ATOM 804 C C . MET A 1 99 ? 2.581 5.504 17.381 1.00 91.94 99 MET A C 1
ATOM 806 O O . MET A 1 99 ? 1.394 5.824 17.467 1.00 91.94 99 MET A O 1
ATOM 810 N N . ARG A 1 100 ? 3.400 6.045 16.475 1.00 90.44 100 ARG A N 1
ATOM 811 C CA . ARG A 1 100 ? 2.882 6.889 15.393 1.00 90.44 100 ARG A CA 1
ATOM 812 C C . ARG A 1 100 ? 1.996 6.045 14.466 1.00 90.44 100 ARG A C 1
ATOM 814 O O . ARG A 1 100 ? 2.292 4.861 14.294 1.00 90.44 100 ARG A O 1
ATOM 821 N N . PRO A 1 101 ? 0.967 6.638 13.831 1.00 90.50 101 PRO A N 1
ATOM 822 C CA . PRO A 1 101 ? 0.176 5.940 12.826 1.00 90.50 101 PRO A CA 1
ATOM 823 C C . PRO A 1 101 ? 1.071 5.298 11.763 1.00 90.50 101 PRO A C 1
ATOM 825 O O . PRO A 1 101 ? 1.949 5.949 11.192 1.00 90.50 101 PRO A O 1
ATOM 828 N N . PHE A 1 102 ? 0.846 4.014 11.509 1.00 92.69 102 PHE A N 1
ATOM 829 C CA . PHE A 1 102 ? 1.615 3.208 10.569 1.00 92.69 102 PHE A CA 1
ATOM 830 C C . PHE A 1 102 ? 0.711 2.170 9.903 1.00 92.69 102 PHE A C 1
ATOM 832 O O . PHE A 1 102 ? -0.297 1.737 10.466 1.00 92.69 102 PHE A O 1
ATOM 839 N N . GLY A 1 103 ? 1.073 1.766 8.685 1.00 94.00 103 GLY A N 1
ATOM 840 C CA . GLY A 1 103 ? 0.288 0.804 7.920 1.00 94.00 103 GLY A CA 1
ATOM 841 C C . GLY A 1 103 ? -1.140 1.300 7.714 1.00 94.00 103 GLY A C 1
ATOM 842 O O . GLY A 1 103 ? -1.355 2.450 7.324 1.00 94.00 103 GLY A O 1
ATOM 843 N N . LEU A 1 104 ? -2.116 0.444 8.014 1.00 92.44 104 LEU A N 1
ATOM 844 C CA . LEU A 1 104 ? -3.530 0.743 7.809 1.00 92.44 104 LEU A CA 1
ATOM 845 C C . LEU A 1 104 ? -4.011 1.936 8.654 1.00 92.44 104 LEU A C 1
ATOM 847 O O . LEU A 1 104 ? -4.859 2.697 8.196 1.00 92.44 104 LEU A O 1
ATOM 851 N N . THR A 1 105 ? -3.436 2.176 9.837 1.00 92.12 105 THR A N 1
ATOM 852 C CA . THR A 1 105 ? -3.850 3.305 10.697 1.00 92.12 105 THR A CA 1
ATOM 853 C C . THR A 1 105 ? -3.391 4.669 10.188 1.00 92.12 105 THR A C 1
ATOM 855 O O . THR A 1 105 ? -3.956 5.687 10.576 1.00 92.12 105 THR A O 1
ATOM 858 N N . ALA A 1 106 ? -2.405 4.704 9.287 1.00 92.88 106 ALA A N 1
ATOM 859 C CA . ALA A 1 106 ? -1.983 5.923 8.596 1.00 92.88 106 ALA A CA 1
ATOM 860 C C . ALA A 1 106 ? -2.845 6.245 7.358 1.00 92.88 106 ALA A C 1
ATOM 862 O O . ALA A 1 106 ? -2.631 7.262 6.694 1.00 92.88 106 ALA A O 1
ATOM 863 N N . THR A 1 107 ? -3.796 5.375 7.008 1.00 92.75 107 THR A N 1
ATOM 864 C CA . THR A 1 107 ? -4.675 5.569 5.852 1.00 92.75 107 THR A CA 1
ATOM 865 C C . THR A 1 107 ? -5.853 6.482 6.182 1.00 92.75 107 THR A C 1
ATOM 867 O O . THR A 1 107 ? -6.189 6.734 7.337 1.00 92.75 107 THR A O 1
ATOM 870 N N . GLN A 1 108 ? -6.480 7.007 5.134 1.00 88.75 108 GLN A N 1
ATOM 871 C CA . GLN A 1 108 ? -7.689 7.818 5.226 1.00 88.75 108 GLN A CA 1
ATOM 872 C C . GLN A 1 108 ? -8.638 7.355 4.133 1.00 88.75 108 GLN A C 1
ATOM 874 O O . GLN A 1 108 ? -8.196 7.023 3.031 1.00 88.75 108 GLN A O 1
ATOM 879 N N . HIS A 1 109 ? -9.930 7.372 4.429 1.00 86.06 109 HIS A N 1
ATOM 880 C CA . HIS A 1 109 ? -10.971 7.188 3.429 1.00 86.06 109 HIS A CA 1
ATOM 881 C C . HIS A 1 109 ? -11.768 8.480 3.294 1.00 86.06 109 HIS A C 1
ATOM 883 O O . HIS A 1 109 ? -11.854 9.275 4.226 1.00 86.06 109 HIS A O 1
ATOM 889 N N . PHE A 1 110 ? -12.309 8.711 2.106 1.00 85.94 110 PHE A N 1
ATOM 890 C CA . PHE A 1 110 ? -13.104 9.893 1.817 1.00 85.94 110 PHE A CA 1
ATOM 891 C C . PHE A 1 110 ? -14.583 9.561 1.987 1.00 85.94 110 PHE A C 1
ATOM 893 O O . PHE A 1 110 ? -15.068 8.597 1.393 1.00 85.94 110 PHE A O 1
ATOM 900 N N . VAL A 1 111 ? -15.276 10.353 2.800 1.00 84.56 111 VAL A N 1
ATOM 901 C CA . VAL A 1 111 ? -16.724 10.251 3.019 1.00 84.56 111 VAL A CA 1
ATOM 902 C C . VAL A 1 111 ? -17.411 11.494 2.480 1.00 84.56 111 VAL A C 1
ATOM 904 O O . VAL A 1 111 ? -16.835 12.583 2.524 1.00 84.56 111 VAL A O 1
ATOM 907 N N . ASP A 1 112 ? -18.626 11.324 1.967 1.00 84.38 112 ASP A N 1
ATOM 908 C CA . ASP A 1 112 ? -19.437 12.443 1.498 1.00 84.38 112 ASP A CA 1
ATOM 909 C C . ASP A 1 112 ? -19.823 13.321 2.694 1.00 84.38 112 ASP A C 1
ATOM 911 O O . ASP A 1 112 ? -20.398 12.838 3.676 1.00 84.38 112 ASP A O 1
ATOM 915 N N . ASP A 1 113 ? -19.476 14.604 2.626 1.00 79.88 113 ASP A N 1
ATOM 916 C CA . ASP A 1 113 ? -19.929 15.597 3.587 1.00 79.88 113 ASP A CA 1
ATOM 917 C C . ASP A 1 113 ? -21.226 16.224 3.068 1.00 79.88 113 ASP A C 1
ATOM 919 O O . ASP A 1 113 ? -21.242 16.903 2.037 1.00 79.88 113 ASP A O 1
ATOM 923 N N . LYS A 1 114 ? -22.333 15.953 3.766 1.00 74.00 114 LYS A N 1
ATOM 924 C CA . LYS A 1 114 ? -23.665 16.424 3.366 1.00 74.00 114 LYS A CA 1
ATOM 925 C C . LYS A 1 114 ? -23.806 17.944 3.463 1.00 74.00 114 LYS A C 1
ATOM 927 O O . LYS A 1 114 ? -24.667 18.489 2.778 1.00 74.00 114 LYS A O 1
ATOM 932 N N . ASP A 1 115 ? -22.965 18.603 4.258 1.00 75.19 115 ASP A N 1
ATOM 933 C CA . ASP A 1 115 ? -23.069 20.035 4.534 1.00 75.19 115 ASP A CA 1
ATOM 934 C C . ASP A 1 115 ? -22.099 20.861 3.672 1.00 75.19 115 ASP A C 1
ATOM 936 O O . ASP A 1 115 ? -22.394 22.006 3.332 1.00 75.19 115 ASP A O 1
ATOM 940 N N . ALA A 1 116 ? -20.960 20.281 3.276 1.00 69.38 116 ALA A N 1
ATOM 941 C CA . ALA A 1 116 ? -19.923 20.972 2.503 1.00 69.38 116 ALA A CA 1
ATOM 942 C C . ALA A 1 116 ? -19.968 20.707 0.985 1.00 69.38 116 ALA A C 1
ATOM 944 O O . ALA A 1 116 ? -19.298 21.404 0.227 1.00 69.38 116 ALA A O 1
ATOM 945 N N . GLY A 1 117 ? -20.711 19.693 0.522 1.00 70.00 117 GLY A N 1
ATOM 946 C CA . GLY A 1 117 ? -20.775 19.319 -0.900 1.00 70.00 117 GLY A CA 1
ATOM 947 C C . GLY A 1 117 ? -19.486 18.697 -1.464 1.00 70.00 117 GLY A C 1
ATOM 948 O O . GLY A 1 117 ? -19.448 18.321 -2.634 1.00 70.00 117 GLY A O 1
ATOM 949 N N . GLU A 1 118 ? -18.449 18.542 -0.638 1.00 75.94 118 GLU A N 1
ATOM 950 C CA . GLU A 1 118 ? -17.167 17.926 -0.981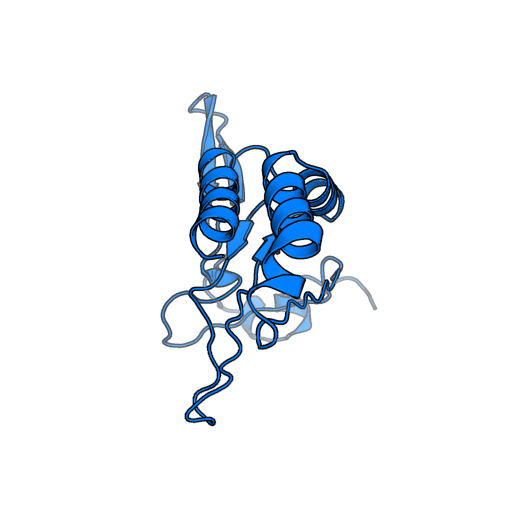 1.00 75.94 118 GLU A CA 1
ATOM 951 C C . GLU A 1 118 ? -16.882 16.705 -0.097 1.00 75.94 118 GLU A C 1
ATOM 953 O O . GLU A 1 118 ? -17.372 16.579 1.025 1.00 75.94 118 GLU A O 1
ATOM 958 N N . LYS A 1 119 ? -16.053 15.778 -0.589 1.00 83.44 119 LYS A N 1
ATOM 959 C CA . LYS A 1 119 ? -15.635 14.621 0.206 1.00 83.44 119 LYS A CA 1
ATOM 960 C C . LYS A 1 119 ? -14.554 15.009 1.208 1.00 83.44 119 LYS A C 1
ATOM 962 O O . LYS A 1 119 ? -13.482 15.471 0.814 1.00 83.44 119 LYS A O 1
ATOM 967 N N . ARG A 1 120 ? -14.762 14.698 2.489 1.00 85.31 120 ARG A N 1
ATOM 968 C CA . ARG A 1 120 ? -13.755 14.922 3.539 1.00 85.31 120 ARG A CA 1
ATOM 969 C C . ARG A 1 120 ? -12.959 13.651 3.861 1.00 85.31 120 ARG A C 1
ATOM 971 O O . ARG A 1 120 ? -13.540 12.563 3.903 1.00 85.31 120 ARG A O 1
ATOM 978 N N . PRO A 1 121 ? -11.641 13.753 4.115 1.00 86.69 121 PRO A N 1
ATOM 979 C CA . PRO A 1 121 ? -10.848 12.620 4.569 1.00 86.69 121 PRO A CA 1
ATOM 980 C C . PRO A 1 121 ? -11.137 12.323 6.045 1.00 86.69 121 PRO A C 1
ATOM 982 O O . PRO A 1 121 ? -11.106 13.215 6.892 1.00 86.69 121 PRO A O 1
ATOM 985 N N . VAL A 1 122 ? -11.363 11.054 6.368 1.00 88.56 122 VAL A N 1
ATOM 986 C CA . VAL A 1 122 ? -11.563 10.566 7.736 1.00 88.56 122 VAL A CA 1
ATOM 987 C C . VAL A 1 122 ? -10.607 9.418 8.047 1.00 88.56 122 VAL A C 1
ATOM 989 O O . VAL A 1 122 ? -10.292 8.583 7.193 1.00 88.56 122 VAL A O 1
ATOM 992 N N . SER A 1 123 ? -10.116 9.400 9.286 1.00 87.81 123 SER A N 1
ATOM 993 C CA . SER A 1 123 ? -9.332 8.288 9.824 1.00 87.81 123 SER A CA 1
ATOM 994 C C . SER A 1 123 ? -10.265 7.173 10.289 1.00 87.81 123 SER A C 1
ATOM 996 O O . SER A 1 123 ? -11.338 7.446 10.821 1.00 87.81 123 SER A O 1
ATOM 998 N N . ALA A 1 124 ? -9.844 5.921 10.110 1.00 84.62 124 ALA A N 1
ATOM 999 C CA . ALA A 1 124 ? -10.533 4.757 10.672 1.00 84.62 124 ALA A CA 1
ATOM 1000 C C . ALA A 1 124 ? -10.100 4.449 12.120 1.00 84.62 124 ALA A C 1
ATOM 1002 O O . ALA A 1 124 ? -10.618 3.520 12.734 1.00 84.62 124 ALA A O 1
ATOM 1003 N N . VAL A 1 125 ? -9.131 5.195 12.661 1.00 89.44 125 VAL A N 1
ATOM 1004 C CA . VAL A 1 125 ? -8.624 4.988 14.021 1.00 89.44 125 VAL A CA 1
ATOM 1005 C C . VAL A 1 125 ? -9.648 5.487 15.033 1.00 89.44 125 VAL A C 1
ATOM 1007 O O . VAL A 1 125 ? -10.071 6.641 14.983 1.00 89.44 125 VAL A O 1
ATOM 1010 N N . ILE A 1 126 ? -9.992 4.618 15.977 1.00 88.31 126 ILE A N 1
ATOM 1011 C CA . ILE A 1 126 ? -10.848 4.926 17.118 1.00 88.31 126 ILE A CA 1
ATOM 1012 C C . ILE A 1 126 ? -10.083 4.683 18.415 1.00 88.31 126 ILE A C 1
ATOM 1014 O O . ILE A 1 126 ? -9.145 3.886 18.463 1.00 88.31 126 ILE A O 1
ATOM 1018 N N . GLU A 1 127 ? -10.489 5.370 19.477 1.00 87.94 127 GLU A N 1
ATOM 1019 C CA . GLU A 1 127 ? -9.967 5.092 20.807 1.00 87.94 127 GLU A CA 1
ATOM 1020 C C . GLU A 1 127 ? -10.479 3.728 21.293 1.00 87.94 127 GLU A C 1
ATOM 1022 O O . GLU A 1 127 ? -11.681 3.464 21.283 1.00 87.94 127 GLU A O 1
ATOM 1027 N N . ALA A 1 128 ? -9.570 2.853 21.725 1.00 84.75 128 ALA A N 1
ATOM 1028 C CA . ALA A 1 128 ? -9.933 1.541 22.244 1.00 84.75 128 ALA A CA 1
ATOM 1029 C C . ALA A 1 128 ? -10.321 1.640 23.730 1.00 84.75 128 ALA A C 1
ATOM 1031 O O . ALA A 1 128 ? -9.455 1.651 24.603 1.00 84.75 128 ALA A O 1
ATOM 1032 N N . LYS A 1 129 ? -11.627 1.714 24.025 1.00 85.88 129 LYS A N 1
ATOM 1033 C CA . LYS A 1 129 ? -12.182 1.769 25.391 1.00 85.88 129 LYS A CA 1
ATOM 1034 C C . LYS A 1 129 ? -13.373 0.822 25.557 1.00 85.88 129 LYS A C 1
ATOM 1036 O O . LYS A 1 129 ? -14.171 0.643 24.642 1.00 85.88 129 LYS A O 1
ATOM 1041 N N . GLY A 1 130 ? -13.533 0.269 26.761 1.00 87.06 130 GLY A N 1
ATOM 1042 C CA . GLY A 1 130 ? -14.650 -0.621 27.096 1.00 87.06 130 GLY A CA 1
ATOM 1043 C C . GLY A 1 130 ? -14.710 -1.845 26.178 1.00 87.06 130 GLY A C 1
ATOM 1044 O O . GLY A 1 130 ? -13.682 -2.452 25.892 1.00 87.06 130 GLY A O 1
ATOM 1045 N N . LYS A 1 131 ? -15.903 -2.155 25.650 1.00 78.50 131 LYS A N 1
ATOM 1046 C CA . LYS A 1 131 ? -16.161 -3.364 24.845 1.00 78.50 131 LYS A CA 1
ATOM 1047 C C . LYS A 1 131 ? -15.235 -3.534 23.637 1.00 78.50 131 LYS A C 1
ATOM 1049 O O . LYS A 1 131 ? -14.911 -4.658 23.280 1.00 78.50 131 LYS A O 1
ATOM 1054 N N . THR A 1 132 ? -14.772 -2.445 23.017 1.00 80.38 132 THR A N 1
ATOM 1055 C CA . THR A 1 132 ? -13.841 -2.536 21.879 1.00 80.38 132 THR A CA 1
ATOM 1056 C C . THR A 1 132 ? -12.422 -2.916 22.301 1.00 80.38 132 THR A C 1
ATOM 1058 O O . THR A 1 132 ? -11.583 -3.135 21.444 1.00 80.38 132 THR A O 1
ATOM 1061 N N . TRP A 1 133 ? -12.092 -2.957 23.591 1.00 87.69 133 TRP A N 1
ATOM 1062 C CA . TRP A 1 133 ? -10.806 -3.472 24.070 1.00 87.69 133 TRP A CA 1
ATOM 1063 C C . TRP A 1 133 ? -10.912 -4.921 24.557 1.00 87.69 133 TRP A C 1
ATOM 1065 O O . TRP A 1 133 ? -9.962 -5.687 24.395 1.00 87.69 133 TRP A O 1
ATOM 1075 N N . ASP A 1 134 ? -12.083 -5.307 25.066 1.00 86.69 134 ASP A N 1
ATOM 1076 C CA . ASP A 1 134 ? -12.301 -6.560 25.789 1.00 86.69 134 ASP A CA 1
ATOM 1077 C C . ASP A 1 134 ? -11.954 -7.818 24.976 1.00 86.69 134 ASP A C 1
ATOM 1079 O O . ASP A 1 134 ? -11.296 -8.722 25.497 1.00 86.69 134 ASP A O 1
ATOM 1083 N N . LYS A 1 135 ? -12.377 -7.911 23.704 1.00 89.06 135 LYS A N 1
ATOM 1084 C CA . LYS A 1 135 ? -12.142 -9.104 22.868 1.00 89.06 135 LYS A CA 1
ATOM 1085 C C . LYS A 1 135 ? -11.778 -8.751 21.428 1.00 89.06 135 LYS A C 1
ATOM 1087 O O . LYS A 1 135 ? -12.282 -7.795 20.847 1.00 89.06 135 LYS A O 1
ATOM 1092 N N . MET A 1 136 ? -10.966 -9.611 20.808 1.00 89.12 136 MET A N 1
ATOM 1093 C CA . MET A 1 136 ? -10.620 -9.538 19.379 1.00 89.12 136 MET A CA 1
ATOM 1094 C C . MET A 1 136 ? -11.861 -9.506 18.481 1.00 89.12 136 MET A C 1
ATOM 1096 O O . MET A 1 136 ? -11.943 -8.715 17.549 1.00 89.12 136 MET A O 1
ATOM 1100 N N . ARG A 1 137 ? -12.868 -10.332 18.790 1.00 87.62 137 ARG A N 1
ATOM 1101 C CA . ARG A 1 137 ? -14.116 -10.381 18.017 1.00 87.62 137 ARG A CA 1
ATOM 1102 C C . ARG A 1 137 ? -14.862 -9.047 18.017 1.00 87.62 137 ARG A C 1
ATOM 1104 O O . ARG A 1 137 ? -15.386 -8.661 16.973 1.00 87.62 137 ARG A O 1
ATOM 1111 N N . ASP A 1 138 ? -14.853 -8.343 19.147 1.00 86.38 138 ASP A N 1
ATOM 1112 C CA . ASP A 1 138 ? -15.478 -7.027 19.288 1.00 86.38 138 ASP A CA 1
ATOM 1113 C C . ASP A 1 138 ? -14.707 -5.971 18.478 1.00 86.38 138 ASP A C 1
ATOM 1115 O O . ASP A 1 138 ? -15.319 -5.172 17.772 1.00 86.38 138 ASP A O 1
ATOM 1119 N N . ARG A 1 139 ? -13.365 -6.028 18.474 1.00 87.00 139 ARG A N 1
ATOM 1120 C CA . ARG A 1 139 ? -12.508 -5.163 17.632 1.00 87.00 139 ARG A CA 1
ATOM 1121 C C . ARG A 1 139 ? -12.716 -5.372 16.141 1.00 87.00 139 ARG A C 1
ATOM 1123 O O . ARG A 1 139 ? -12.733 -4.407 15.384 1.00 87.00 139 ARG A O 1
ATOM 1130 N N . MET A 1 140 ? -12.894 -6.620 15.724 1.00 88.06 140 MET A N 1
ATOM 1131 C CA . MET A 1 140 ? -13.180 -6.957 14.331 1.00 88.06 140 MET A CA 1
ATOM 1132 C C . MET A 1 140 ? -14.633 -6.646 13.930 1.00 88.06 140 MET A C 1
ATOM 1134 O O . MET A 1 140 ? -14.967 -6.719 12.749 1.00 88.06 140 MET A O 1
ATOM 1138 N N . GLY A 1 141 ? -15.512 -6.306 14.883 1.00 84.69 141 GLY A N 1
ATOM 1139 C CA . GLY A 1 141 ? -16.935 -6.080 14.620 1.00 84.69 141 GLY A CA 1
ATOM 1140 C C . GLY A 1 141 ? -17.682 -7.361 14.231 1.00 84.69 141 GLY A C 1
ATOM 1141 O O . GLY A 1 141 ? -18.572 -7.324 13.386 1.00 84.69 141 GLY A O 1
ATOM 1142 N N . THR A 1 142 ? -17.288 -8.492 14.821 1.00 80.31 142 THR A N 1
ATOM 1143 C CA . THR A 1 142 ? -17.832 -9.843 14.559 1.00 80.31 142 THR A CA 1
ATOM 1144 C C . THR A 1 142 ? -18.719 -10.362 15.696 1.00 80.31 142 THR A C 1
ATOM 1146 O O . THR A 1 142 ? -18.936 -11.565 15.811 1.00 80.31 142 THR A O 1
ATOM 1149 N N . SER A 1 143 ? -19.225 -9.478 16.562 1.00 61.50 143 SER A N 1
ATOM 1150 C CA . SER A 1 143 ? -19.932 -9.859 17.794 1.00 61.50 143 SER A CA 1
ATOM 1151 C C . SER A 1 143 ? -21.235 -10.647 17.576 1.00 61.50 143 SER A C 1
ATOM 1153 O O . SER A 1 143 ? -21.685 -11.284 18.521 1.00 61.50 143 SER A O 1
ATOM 1155 N N . ASP A 1 144 ? -21.776 -10.687 16.351 1.00 52.38 144 ASP A N 1
ATOM 1156 C CA . ASP A 1 144 ? -23.069 -11.319 16.028 1.00 52.38 144 ASP A CA 1
ATOM 1157 C C . ASP A 1 144 ? -22.973 -12.478 15.010 1.00 52.38 144 ASP A C 1
ATOM 1159 O O . ASP A 1 144 ? -23.874 -12.684 14.196 1.00 52.38 144 ASP A O 1
ATOM 1163 N N . SER A 1 145 ? -21.877 -13.242 14.972 1.00 46.66 145 SER A N 1
ATOM 1164 C CA . SER A 1 145 ? -21.777 -14.401 14.062 1.00 46.66 145 SER A CA 1
ATOM 1165 C C . SER A 1 145 ? -20.971 -15.557 14.657 1.00 46.66 145 SER A C 1
ATOM 1167 O O . SER A 1 145 ? -19.789 -15.726 14.354 1.00 46.66 145 SER A O 1
ATOM 1169 N N . ALA A 1 146 ? -21.621 -16.350 15.512 1.00 38.72 146 ALA A N 1
ATOM 1170 C CA . ALA A 1 146 ? -21.292 -17.749 15.797 1.00 38.72 146 ALA A CA 1
ATOM 1171 C C . ALA A 1 146 ? -22.538 -18.464 16.329 1.00 38.72 146 ALA A C 1
ATOM 1173 O O . ALA A 1 146 ? -23.158 -17.908 17.263 1.00 38.72 146 ALA A O 1
#